Protein AF-A0A450VUK5-F1 (afdb_monomer)

Secondary structure (DSSP, 8-state):
----------TT----SSTT-S-EEEEEEEEEETTTEEEEEEEEE-SSHHHHHHHHHHHHHHHHHT----STTTTTS-HHHHHHHHHHHHHHHHT-

Radius of gyration: 21.69 Å; Cα contacts (8 Å, |Δi|>4): 79; chains: 1; bounding box: 48×66×43 Å

pLDDT: mean 76.11, std 16.7, range [34.69, 94.19]

Sequence (96 aa):
MERKKHDDQVSGEIETEHPGYLGSQDTFYVGTLKGVRRIYQQTFVYTDLESLQRDLDEWVMYYNEQRTHQGKMCSGRTPLVTLEDGKQIWEEKFVG

Organism: NCBI:txid2126337

Mean predicted aligned error: 14.13 Å

Nearest PDB structures (foldseek):
  5zfq-assembly1_A  TM=2.366E-01  e=1.223E+00  Geobacter sulfurreducens PCA

Solvent-accessible surface area (backbone atoms only — not comparable to full-atom values): 6148 Å² total; per-residue (Å²): 138,87,82,92,82,86,84,81,72,78,84,82,81,77,91,62,98,48,96,68,69,71,49,61,71,47,78,45,82,74,49,72,45,93,97,73,44,78,41,68,49,76,48,76,53,70,95,50,70,64,64,48,48,52,54,48,53,54,48,51,50,42,48,34,70,66,43,59,34,81,46,92,83,37,70,53,36,20,54,46,61,44,49,53,57,49,47,52,58,45,42,65,68,72,74,101

Foldseek 3Di:
DDDDDDPPPPPPDDDDPDPCLVWPWDKAFPQQDVPVGTDIDIDTDDPDDVSVVVVVVVVVCCQQQPDFDCDPQRNRHGNVVSVVVVVVVCCVVPVD

Structure (mmCIF, N/CA/C/O backbone):
data_AF-A0A450VUK5-F1
#
_entry.id   AF-A0A450VUK5-F1
#
loop_
_atom_site.group_PDB
_atom_site.id
_atom_site.type_symbol
_atom_site.label_atom_id
_atom_site.label_alt_id
_atom_site.label_comp_id
_atom_site.label_asym_id
_atom_site.label_entity_id
_atom_site.label_seq_id
_atom_site.pdbx_PDB_ins_code
_atom_site.Cartn_x
_atom_site.Cartn_y
_atom_site.Cartn_z
_atom_site.occupancy
_atom_site.B_iso_or_equiv
_atom_site.auth_seq_id
_atom_site.auth_comp_id
_atom_site.auth_asym_id
_atom_site.auth_atom_id
_atom_site.pdbx_PDB_model_num
ATOM 1 N N . MET A 1 1 ? 2.283 -51.458 -7.951 1.00 34.69 1 MET A N 1
ATOM 2 C CA . MET A 1 1 ? 1.831 -51.246 -9.341 1.00 34.69 1 MET A CA 1
ATOM 3 C C . MET A 1 1 ? 0.511 -50.492 -9.267 1.00 34.69 1 MET A C 1
ATOM 5 O O . MET A 1 1 ? -0.516 -51.095 -9.016 1.00 34.69 1 MET A O 1
ATOM 9 N N . GLU A 1 2 ? 0.566 -49.186 -9.017 1.00 44.00 2 GLU A N 1
ATOM 10 C CA . GLU A 1 2 ? 0.618 -48.120 -10.037 1.00 44.00 2 GLU A CA 1
ATOM 11 C C . GLU A 1 2 ? -0.678 -47.982 -10.837 1.00 44.00 2 GLU A C 1
ATOM 13 O O . GLU A 1 2 ? -1.018 -48.851 -11.637 1.00 44.00 2 GLU A O 1
ATOM 18 N N . ARG A 1 3 ? -1.336 -46.830 -10.652 1.00 39.66 3 ARG A N 1
ATOM 19 C CA . ARG A 1 3 ? -1.682 -45.871 -11.715 1.00 39.66 3 ARG A CA 1
ATOM 20 C C . ARG A 1 3 ? -2.215 -44.589 -11.058 1.00 39.66 3 ARG A C 1
ATOM 22 O O . ARG A 1 3 ? -3.399 -44.477 -10.769 1.00 39.66 3 ARG A O 1
ATOM 29 N N . LYS A 1 4 ? -1.318 -43.624 -10.820 1.00 46.38 4 LYS A N 1
ATOM 30 C CA . LYS A 1 4 ? -1.675 -42.198 -10.784 1.00 46.38 4 LYS A CA 1
ATOM 31 C C . LYS A 1 4 ? -1.972 -41.788 -12.224 1.00 46.38 4 LYS A C 1
ATOM 33 O O . LYS A 1 4 ? -1.107 -41.970 -13.075 1.00 46.38 4 LYS A O 1
ATOM 38 N N . LYS A 1 5 ? -3.161 -41.264 -12.503 1.00 48.22 5 LYS A N 1
ATOM 39 C CA . LYS A 1 5 ? -3.462 -40.537 -13.742 1.00 48.22 5 LYS A CA 1
ATOM 40 C C . LYS A 1 5 ? -4.545 -39.512 -13.430 1.00 48.22 5 LYS A C 1
ATOM 42 O O . LYS A 1 5 ? -5.697 -39.922 -13.360 1.00 48.22 5 LYS A O 1
ATOM 47 N N . HIS A 1 6 ? -4.154 -38.260 -13.166 1.00 42.69 6 HIS A N 1
ATOM 48 C CA . HIS A 1 6 ? -4.636 -37.056 -13.870 1.00 42.69 6 HIS A CA 1
ATOM 49 C C . HIS A 1 6 ? -4.142 -35.731 -13.223 1.00 42.69 6 HIS A C 1
ATOM 51 O O . HIS A 1 6 ? -4.931 -34.808 -13.079 1.00 42.69 6 HIS A O 1
ATOM 57 N N . ASP A 1 7 ? -2.858 -35.609 -12.859 1.00 46.09 7 ASP A N 1
ATOM 58 C CA . ASP A 1 7 ? -2.282 -34.349 -12.331 1.00 46.09 7 ASP A CA 1
ATOM 59 C C . ASP A 1 7 ? -1.186 -33.799 -13.258 1.00 46.09 7 ASP A C 1
ATOM 61 O O . ASP A 1 7 ? -0.106 -33.434 -12.809 1.00 46.09 7 ASP A O 1
ATOM 65 N N . ASP A 1 8 ? -1.462 -33.731 -14.561 1.00 52.34 8 ASP A N 1
ATOM 66 C CA . ASP A 1 8 ? -0.648 -32.933 -15.488 1.00 52.34 8 ASP A CA 1
ATOM 67 C C . ASP A 1 8 ? -1.437 -31.675 -15.884 1.00 52.34 8 ASP A C 1
ATOM 69 O O . ASP A 1 8 ? -1.691 -31.404 -17.056 1.00 52.34 8 ASP A O 1
ATOM 73 N N . GLN A 1 9 ? -1.888 -30.908 -14.886 1.00 49.16 9 GLN A N 1
ATOM 74 C CA . GLN A 1 9 ? -2.153 -29.492 -15.112 1.00 49.16 9 GLN A CA 1
ATOM 75 C C . GLN A 1 9 ? -0.784 -28.815 -15.084 1.00 49.16 9 GLN A C 1
ATOM 77 O O . GLN A 1 9 ? -0.132 -28.785 -14.042 1.00 49.16 9 GLN A O 1
ATOM 82 N N . VAL A 1 10 ? -0.316 -28.358 -16.245 1.00 44.16 10 VAL A N 1
ATOM 83 C CA . VAL A 1 10 ? 0.973 -27.676 -16.411 1.00 44.16 10 VAL A CA 1
ATOM 84 C C . VAL A 1 10 ? 0.942 -26.388 -15.586 1.00 44.16 10 VAL A C 1
ATOM 86 O O . VAL A 1 10 ? 0.515 -25.335 -16.048 1.00 44.16 10 VAL A O 1
ATOM 89 N N . SER A 1 11 ? 1.341 -26.475 -14.318 1.00 47.41 11 SER A N 1
ATOM 90 C CA . SER A 1 11 ? 1.552 -25.308 -13.474 1.00 47.41 11 SER A CA 1
ATOM 91 C C . SER A 1 11 ? 2.828 -24.624 -13.960 1.00 47.41 11 SER A C 1
ATOM 93 O O . SER A 1 11 ? 3.926 -25.096 -13.659 1.00 47.41 11 SER A O 1
ATOM 95 N N . GLY A 1 12 ? 2.710 -23.550 -14.738 1.00 51.41 12 GLY A N 1
ATOM 96 C CA . GLY A 1 12 ? 3.888 -22.753 -15.088 1.00 51.41 12 GLY A CA 1
ATOM 97 C C . GLY A 1 12 ? 3.858 -21.983 -16.400 1.00 51.41 12 GLY A C 1
ATOM 98 O O . GLY A 1 12 ? 4.767 -21.187 -16.604 1.00 51.41 12 GLY A O 1
ATOM 99 N N . GLU A 1 13 ? 2.860 -22.163 -17.267 1.00 49.66 13 GLU A N 1
ATOM 100 C CA . GLU A 1 13 ? 2.715 -21.306 -18.450 1.00 49.66 13 GLU A CA 1
ATOM 101 C C . GLU A 1 13 ? 1.698 -20.197 -18.179 1.00 49.66 13 GLU A C 1
ATOM 103 O O . GLU A 1 13 ? 0.534 -20.450 -17.871 1.00 49.66 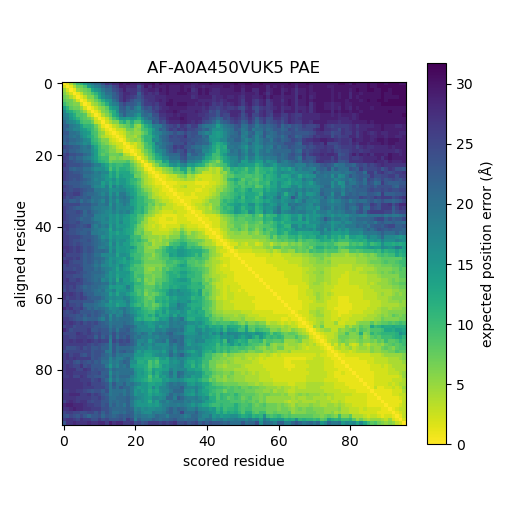13 GLU A O 1
ATOM 108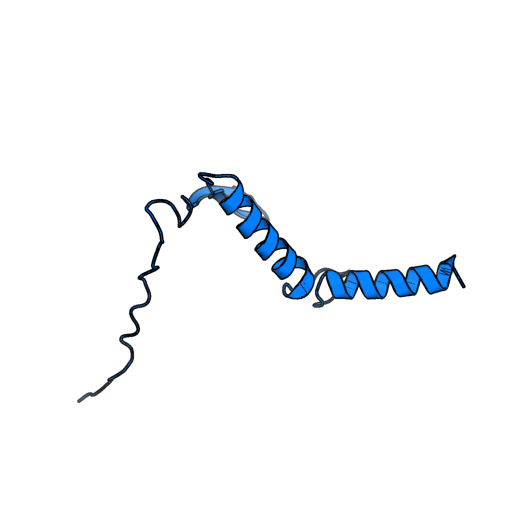 N N . ILE A 1 14 ? 2.179 -18.957 -18.254 1.00 56.97 14 ILE A N 1
ATOM 109 C CA . ILE A 1 14 ? 1.364 -17.746 -18.231 1.00 56.97 14 ILE A CA 1
ATOM 110 C C . ILE A 1 14 ? 1.324 -17.240 -19.670 1.00 56.97 14 ILE A C 1
ATOM 112 O O . ILE A 1 14 ? 2.368 -16.894 -20.227 1.00 56.97 14 ILE A O 1
ATOM 116 N N . GLU A 1 15 ? 0.138 -17.214 -20.274 1.00 54.97 15 GLU A N 1
ATOM 117 C CA . GLU A 1 15 ? -0.058 -16.554 -21.564 1.00 54.97 15 GLU A CA 1
ATOM 118 C C . GLU A 1 15 ? 0.093 -15.041 -21.378 1.00 54.97 15 GLU A C 1
ATOM 120 O O . GLU A 1 15 ? -0.490 -14.446 -20.469 1.00 54.97 15 GLU A O 1
ATOM 125 N N . THR A 1 16 ? 0.912 -14.417 -22.223 1.00 57.12 16 THR A N 1
ATOM 126 C CA . THR A 1 16 ? 1.108 -12.968 -22.231 1.00 57.12 16 THR A CA 1
ATOM 127 C C . THR A 1 16 ? 0.795 -12.422 -23.614 1.00 57.12 16 THR A C 1
ATOM 129 O O . THR A 1 16 ? 1.125 -13.039 -24.626 1.00 57.12 16 THR A O 1
ATOM 132 N N . GLU A 1 17 ? 0.140 -11.263 -23.669 1.00 55.81 17 GLU A N 1
ATOM 133 C CA . GLU A 1 17 ? -0.279 -10.664 -24.942 1.00 55.81 17 GLU A CA 1
ATOM 134 C C . GLU A 1 17 ? 0.922 -10.175 -25.771 1.00 55.81 17 GLU A C 1
ATOM 136 O O . GLU A 1 17 ? 0.883 -10.189 -27.002 1.00 55.81 17 GLU A O 1
ATOM 141 N N . HIS A 1 18 ? 2.014 -9.780 -25.106 1.00 48.50 18 HIS A N 1
ATOM 142 C CA . HIS A 1 18 ? 3.276 -9.386 -25.731 1.00 48.50 18 HIS A CA 1
ATOM 143 C C . HIS A 1 18 ? 4.470 -9.509 -24.758 1.00 48.50 18 HIS A C 1
ATOM 145 O O . HIS A 1 18 ? 4.290 -9.525 -23.533 1.00 48.50 18 HIS A O 1
ATOM 151 N N . PRO A 1 19 ? 5.718 -9.553 -25.270 1.00 43.44 19 PRO 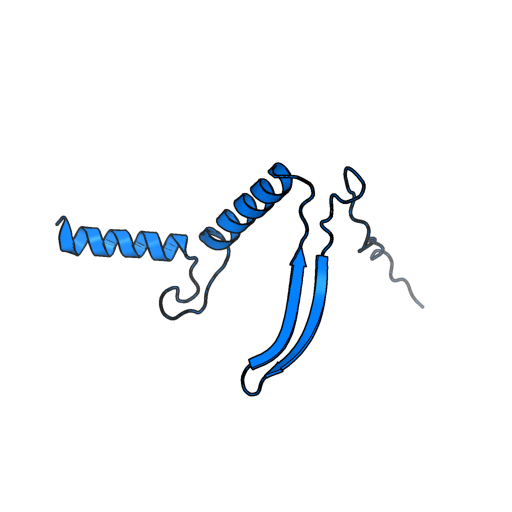A N 1
ATOM 152 C CA . PRO A 1 19 ? 6.918 -9.549 -24.433 1.00 43.44 19 PRO A CA 1
ATOM 153 C C . PRO A 1 19 ? 6.922 -8.367 -23.445 1.00 43.44 19 PRO A C 1
ATOM 155 O O . PRO A 1 19 ? 6.704 -7.225 -23.848 1.00 43.44 19 PRO A O 1
ATOM 158 N N . GLY A 1 20 ? 7.156 -8.644 -22.155 1.00 50.09 20 GLY A N 1
ATOM 159 C CA . GLY A 1 20 ? 7.207 -7.640 -21.076 1.00 50.09 20 GLY A CA 1
ATOM 160 C C . GLY A 1 20 ? 5.886 -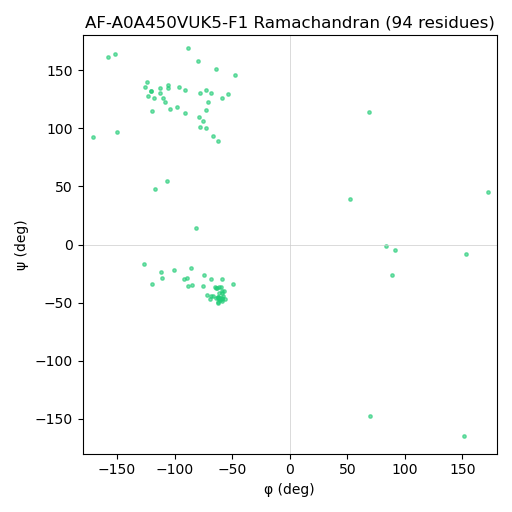7.352 -20.345 1.00 50.09 20 GLY A C 1
ATOM 161 O O . GLY A 1 20 ? 5.909 -6.615 -19.366 1.00 50.09 20 GLY A O 1
ATOM 162 N N . TYR A 1 21 ? 4.763 -7.943 -20.775 1.00 50.19 21 TYR A N 1
ATOM 163 C CA . TYR A 1 21 ? 3.443 -7.777 -20.139 1.00 50.19 21 TYR A CA 1
ATOM 164 C C . TYR A 1 21 ? 3.401 -8.271 -18.684 1.00 50.19 21 TYR A C 1
ATOM 166 O O . TYR A 1 21 ? 2.780 -7.658 -17.820 1.00 50.19 21 TYR A O 1
ATOM 174 N N . LEU A 1 22 ? 4.109 -9.365 -18.394 1.00 60.03 22 LEU A N 1
ATOM 175 C CA . LEU A 1 22 ? 4.422 -9.753 -17.025 1.00 60.03 22 LEU A CA 1
ATOM 176 C C . LEU A 1 22 ? 5.574 -8.848 -16.578 1.00 60.03 22 LEU A C 1
ATOM 178 O O . LEU A 1 22 ? 6.706 -9.046 -17.023 1.00 60.03 22 LEU A O 1
ATOM 182 N N . GLY A 1 23 ? 5.273 -7.810 -15.794 1.00 56.12 23 GLY A N 1
ATOM 183 C CA . GLY A 1 23 ? 6.254 -6.801 -15.393 1.00 56.12 23 GLY A CA 1
ATOM 184 C C . GLY A 1 23 ? 7.565 -7.418 -14.893 1.00 56.12 23 GLY A C 1
ATOM 185 O O . GLY A 1 23 ? 7.571 -8.488 -14.280 1.00 56.12 23 GLY A O 1
ATOM 186 N N . SER A 1 24 ? 8.691 -6.746 -15.153 1.00 61.41 24 SER A N 1
ATOM 187 C CA . SER A 1 24 ? 9.998 -7.186 -14.647 1.00 61.41 24 SER A CA 1
ATOM 188 C C . SER A 1 24 ? 9.998 -7.058 -13.124 1.00 61.41 24 SER A C 1
ATOM 190 O O . SER A 1 24 ? 10.223 -5.969 -12.591 1.00 61.41 24 SER A O 1
ATOM 192 N N . GLN A 1 25 ? 9.659 -8.149 -12.435 1.00 67.25 25 GLN A N 1
ATOM 193 C CA . GLN A 1 25 ? 9.679 -8.234 -10.983 1.00 67.25 25 GLN A CA 1
ATOM 194 C C . GLN A 1 25 ? 11.045 -8.739 -10.534 1.00 67.25 25 GLN A C 1
ATOM 196 O O . GLN A 1 25 ? 11.373 -9.912 -10.703 1.00 67.25 25 GLN A O 1
ATOM 201 N N . ASP A 1 26 ? 11.798 -7.875 -9.865 1.00 73.69 26 ASP A N 1
ATOM 202 C CA . ASP A 1 26 ? 13.030 -8.272 -9.200 1.00 73.69 26 ASP A CA 1
ATOM 203 C C . ASP A 1 26 ? 12.834 -8.318 -7.685 1.00 73.69 26 ASP A C 1
ATOM 205 O O . ASP A 1 26 ? 12.234 -7.423 -7.083 1.00 73.69 26 ASP A O 1
ATOM 209 N N . THR A 1 27 ? 13.369 -9.363 -7.050 1.00 78.50 27 THR A N 1
ATOM 210 C CA . THR A 1 27 ? 13.432 -9.483 -5.588 1.00 78.50 27 THR A CA 1
ATOM 211 C C . THR A 1 27 ? 14.887 -9.578 -5.142 1.00 78.50 27 THR A C 1
ATOM 213 O O . THR A 1 27 ? 15.562 -10.573 -5.403 1.00 78.50 27 THR A O 1
ATOM 216 N N . PHE A 1 28 ? 15.365 -8.575 -4.405 1.00 80.19 28 PHE A N 1
ATOM 217 C CA . PHE A 1 28 ? 16.734 -8.522 -3.890 1.00 80.19 28 PHE A CA 1
ATOM 218 C C . PHE A 1 28 ? 16.757 -8.699 -2.371 1.00 80.19 28 PHE A C 1
ATOM 220 O O . PHE A 1 28 ? 16.090 -7.970 -1.637 1.00 80.19 28 PHE A O 1
ATOM 227 N N . TYR A 1 29 ? 17.543 -9.657 -1.870 1.00 85.50 29 TYR A N 1
ATOM 228 C CA . TYR A 1 29 ? 17.786 -9.790 -0.432 1.00 85.50 29 TYR A CA 1
ATOM 229 C C . TYR A 1 29 ? 18.715 -8.669 0.042 1.00 85.50 29 TYR A C 1
ATOM 231 O O . TYR A 1 29 ? 19.874 -8.604 -0.358 1.00 85.50 29 TYR A O 1
ATOM 239 N N . VAL A 1 30 ? 18.201 -7.805 0.916 1.00 90.00 30 VAL A N 1
ATOM 240 C CA . VAL A 1 30 ? 18.926 -6.624 1.409 1.00 90.00 30 VAL A CA 1
ATOM 241 C C . VAL A 1 30 ? 19.750 -6.963 2.650 1.00 90.00 30 VAL A C 1
ATOM 243 O O . VAL A 1 30 ? 20.839 -6.434 2.849 1.00 90.00 30 VAL A O 1
ATOM 246 N N . GLY A 1 31 ? 19.242 -7.851 3.507 1.00 90.31 31 GLY A N 1
ATOM 247 C CA . GLY A 1 31 ? 19.913 -8.208 4.751 1.00 90.31 31 GLY A CA 1
ATOM 248 C C . GLY A 1 31 ? 18.951 -8.637 5.850 1.00 90.31 31 GLY A C 1
ATOM 249 O O . GLY A 1 31 ? 17.784 -8.942 5.610 1.00 90.31 31 GLY A O 1
ATOM 250 N N . THR A 1 32 ? 19.452 -8.669 7.083 1.00 94.19 32 THR A N 1
ATOM 251 C CA . THR A 1 32 ? 18.661 -8.998 8.274 1.00 94.19 32 THR A CA 1
ATOM 252 C C . THR A 1 32 ? 18.755 -7.862 9.288 1.00 94.19 32 THR A C 1
ATOM 254 O O . THR A 1 32 ? 19.855 -7.474 9.670 1.00 94.19 32 THR A O 1
ATOM 257 N N . LEU A 1 33 ? 17.608 -7.366 9.765 1.00 91.19 33 LEU A N 1
ATOM 258 C CA . LEU A 1 33 ? 17.530 -6.429 10.892 1.00 91.19 33 LEU A CA 1
ATOM 259 C C . LEU A 1 33 ? 17.017 -7.151 12.143 1.00 91.19 33 LEU A C 1
ATOM 261 O O . LEU A 1 33 ? 16.032 -7.897 12.100 1.00 91.19 33 LEU A O 1
ATOM 265 N N . LYS A 1 34 ? 17.668 -6.919 13.289 1.00 87.50 34 LYS A N 1
ATOM 266 C CA . LYS A 1 34 ? 17.247 -7.486 14.580 1.00 87.50 34 LYS A CA 1
ATOM 267 C C . LYS A 1 34 ? 15.817 -7.028 14.902 1.00 87.50 34 LYS A C 1
ATOM 269 O O . LYS A 1 34 ? 15.533 -5.838 14.884 1.00 87.50 34 LYS A O 1
ATOM 274 N N . GLY A 1 35 ? 14.921 -7.977 15.176 1.00 85.19 35 GLY A N 1
ATOM 275 C CA . GLY A 1 35 ? 13.497 -7.720 15.443 1.00 85.19 35 GLY A CA 1
ATOM 276 C C . GLY A 1 35 ? 12.589 -7.716 14.205 1.00 85.19 35 GLY A C 1
ATOM 277 O O . GLY A 1 35 ? 11.429 -8.088 14.326 1.00 85.19 35 GLY A O 1
ATOM 278 N N . VAL A 1 36 ? 13.113 -7.401 13.016 1.00 84.31 36 VAL A N 1
ATOM 279 C CA . VAL A 1 36 ? 12.351 -7.381 11.745 1.00 84.31 36 VAL A CA 1
ATOM 280 C C . VAL A 1 36 ? 12.596 -8.643 10.903 1.00 84.31 36 VAL A C 1
ATOM 282 O O . VAL A 1 36 ? 11.747 -9.039 10.113 1.00 84.31 36 VAL A O 1
ATOM 285 N N . ARG A 1 37 ? 13.717 -9.343 11.140 1.00 89.25 37 ARG A N 1
ATOM 286 C CA . ARG A 1 37 ? 14.205 -10.508 10.376 1.00 89.25 37 ARG A CA 1
ATOM 287 C C . ARG A 1 37 ? 14.680 -10.113 8.967 1.00 89.25 37 ARG A C 1
ATOM 289 O O . ARG A 1 37 ? 15.315 -9.072 8.814 1.00 89.25 37 ARG A O 1
ATOM 296 N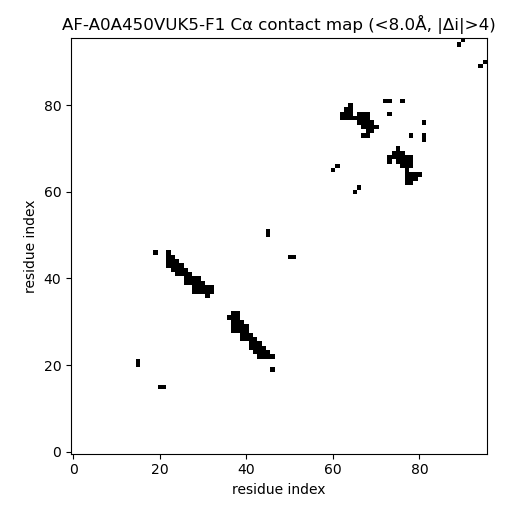 N . ARG A 1 38 ? 14.506 -11.009 7.988 1.00 89.81 38 ARG A N 1
ATOM 297 C CA . ARG A 1 38 ? 15.039 -10.899 6.622 1.00 89.81 38 ARG A CA 1
ATOM 298 C C . ARG A 1 38 ? 14.266 -9.838 5.849 1.00 89.81 38 ARG A C 1
ATOM 300 O O . ARG A 1 38 ? 13.041 -9.851 5.857 1.00 89.81 38 ARG A O 1
ATOM 307 N N . ILE A 1 39 ? 14.998 -8.969 5.168 1.00 87.31 39 ILE A N 1
ATOM 308 C CA . ILE A 1 39 ? 14.458 -7.864 4.384 1.00 87.31 39 ILE A CA 1
ATOM 309 C C . ILE A 1 39 ? 14.738 -8.123 2.916 1.00 87.31 39 ILE A C 1
ATOM 311 O O . ILE A 1 39 ? 15.856 -8.486 2.537 1.00 87.31 39 ILE A O 1
ATOM 315 N N . TYR A 1 40 ? 13.708 -7.898 2.111 1.00 85.06 40 TYR A N 1
ATOM 316 C CA . TYR A 1 40 ? 13.752 -8.001 0.666 1.00 85.06 40 TYR A CA 1
ATOM 317 C C . TYR A 1 40 ? 13.257 -6.691 0.065 1.00 85.06 40 TYR A C 1
ATOM 319 O O . TYR A 1 40 ? 12.263 -6.134 0.528 1.00 85.06 40 TYR A O 1
ATOM 327 N N . GLN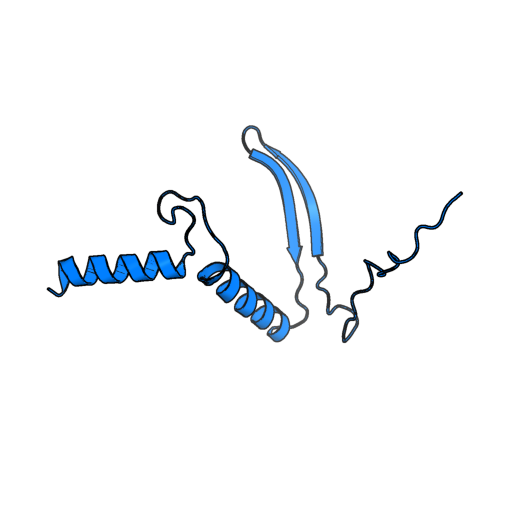 A 1 41 ? 13.961 -6.206 -0.950 1.00 78.75 41 GLN A N 1
ATOM 328 C CA . GLN A 1 41 ? 13.477 -5.157 -1.833 1.00 78.75 41 GLN A CA 1
ATOM 329 C C . GLN A 1 41 ? 12.763 -5.829 -3.003 1.00 78.75 41 GLN A C 1
ATOM 331 O O . GLN A 1 41 ? 13.298 -6.773 -3.581 1.00 78.75 41 GLN A O 1
ATOM 336 N N . GLN A 1 42 ? 11.577 -5.335 -3.340 1.00 77.19 42 GLN A N 1
ATOM 337 C CA . GLN A 1 42 ? 10.834 -5.751 -4.523 1.00 77.19 42 GLN A CA 1
ATOM 338 C C . GLN A 1 42 ? 10.663 -4.5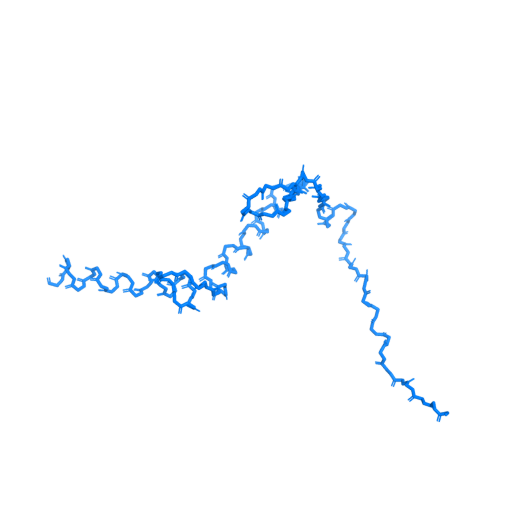40 -5.433 1.00 77.19 42 GLN A C 1
ATOM 340 O O . GLN A 1 42 ? 10.180 -3.502 -4.979 1.00 77.19 42 GLN A O 1
ATOM 345 N N . THR A 1 43 ? 11.077 -4.675 -6.691 1.00 76.12 43 THR A N 1
ATOM 346 C CA . THR A 1 43 ? 10.955 -3.631 -7.715 1.00 76.12 43 THR A CA 1
ATOM 347 C C . THR A 1 43 ? 10.119 -4.172 -8.864 1.00 76.12 43 THR A C 1
ATOM 349 O O . THR A 1 43 ? 10.375 -5.276 -9.337 1.00 76.12 43 THR A O 1
ATOM 352 N N . PHE A 1 44 ? 9.139 -3.387 -9.308 1.00 72.62 44 PHE A N 1
ATOM 353 C CA . PHE A 1 44 ? 8.335 -3.656 -10.497 1.00 72.62 44 PHE A CA 1
ATOM 354 C C . PHE A 1 44 ? 8.499 -2.497 -11.478 1.00 72.62 44 PHE A C 1
ATOM 356 O O . PHE A 1 44 ? 8.397 -1.333 -11.080 1.00 72.62 44 PHE A O 1
ATOM 363 N N . VAL A 1 45 ? 8.765 -2.812 -12.745 1.00 77.69 45 VAL A N 1
ATOM 364 C CA . VAL A 1 45 ? 8.880 -1.826 -13.827 1.00 77.69 45 VAL A CA 1
ATOM 365 C C . VAL A 1 45 ? 7.662 -1.940 -14.738 1.00 77.69 45 VAL A C 1
ATOM 367 O O . VAL A 1 45 ? 7.422 -3.003 -15.306 1.00 77.69 45 VAL A O 1
ATOM 370 N N . TYR A 1 46 ? 6.930 -0.836 -14.891 1.00 79.31 46 TYR A N 1
ATOM 371 C CA . TYR A 1 46 ? 5.813 -0.707 -15.828 1.00 79.31 46 TYR A CA 1
ATOM 372 C C . TYR A 1 46 ? 6.298 -0.062 -17.126 1.00 79.31 46 TYR A C 1
ATOM 374 O O . TYR A 1 46 ? 7.049 0.916 -17.094 1.00 79.31 46 TYR A O 1
ATOM 382 N N . THR A 1 47 ? 5.885 -0.614 -18.264 1.00 81.06 47 THR A N 1
ATOM 383 C CA . THR A 1 47 ? 6.290 -0.133 -19.595 1.00 81.06 47 THR A CA 1
ATOM 384 C C . THR A 1 47 ? 5.422 1.010 -20.114 1.00 81.06 47 THR A C 1
ATOM 386 O O . THR A 1 47 ? 5.857 1.766 -20.980 1.00 81.06 47 THR A O 1
ATOM 389 N N . ASP A 1 48 ? 4.222 1.161 -19.563 1.00 83.88 48 ASP A N 1
ATOM 390 C CA . ASP A 1 48 ? 3.242 2.180 -19.918 1.00 83.88 48 ASP A CA 1
ATOM 391 C C . ASP A 1 48 ? 2.350 2.520 -18.707 1.00 83.88 48 ASP A C 1
ATOM 393 O O . ASP A 1 48 ? 2.328 1.810 -17.696 1.00 83.88 48 ASP A O 1
ATOM 397 N N . LEU A 1 49 ? 1.643 3.650 -18.797 1.00 85.75 49 LEU A N 1
ATOM 398 C CA . LEU A 1 49 ? 0.794 4.152 -17.713 1.00 85.75 49 LEU A CA 1
ATOM 399 C C . LEU A 1 49 ? -0.510 3.362 -17.548 1.00 85.75 49 LEU A C 1
ATOM 401 O O . LEU A 1 49 ? -1.053 3.346 -16.447 1.00 85.75 49 LEU A O 1
ATOM 405 N N . GLU A 1 50 ? -1.017 2.731 -18.606 1.00 85.81 50 GLU A N 1
ATOM 406 C CA . GLU A 1 50 ? -2.287 2.000 -18.575 1.00 85.81 50 GLU A CA 1
ATOM 407 C C . GLU A 1 50 ? -2.142 0.705 -17.771 1.00 85.81 50 GLU A C 1
ATOM 409 O O . GLU A 1 50 ? -2.955 0.428 -16.889 1.00 85.81 50 GLU A O 1
ATOM 414 N N . SER A 1 51 ? -1.040 -0.017 -17.977 1.00 80.50 51 SER A N 1
ATOM 415 C CA . SER A 1 51 ? -0.658 -1.191 -17.192 1.00 80.50 51 SER A CA 1
ATOM 416 C C . SER A 1 51 ? -0.512 -0.863 -15.702 1.00 80.50 51 SER A C 1
ATOM 418 O O . SER A 1 51 ? -1.034 -1.585 -14.856 1.00 80.50 51 SER A O 1
ATOM 420 N N . LEU A 1 52 ? 0.140 0.259 -15.366 1.00 83.00 52 LEU A N 1
ATOM 421 C CA . LEU A 1 52 ? 0.241 0.726 -13.978 1.00 83.00 52 LEU A CA 1
ATOM 422 C C . LEU A 1 52 ? -1.138 1.045 -13.388 1.00 83.00 52 LEU A C 1
ATOM 424 O O . LEU A 1 52 ? -1.423 0.667 -12.254 1.00 83.00 52 LEU A O 1
ATOM 428 N N . GLN A 1 53 ? -1.976 1.764 -14.136 1.00 86.56 53 GLN A N 1
ATOM 429 C CA . GLN A 1 53 ? -3.298 2.165 -13.666 1.00 86.56 53 GLN A CA 1
ATOM 430 C C . GLN A 1 53 ? -4.177 0.946 -13.381 1.00 86.56 53 GLN A C 1
ATOM 432 O O . GLN A 1 53 ? -4.790 0.881 -12.320 1.00 86.56 53 GLN A O 1
ATOM 437 N N . ARG A 1 54 ? -4.182 -0.045 -14.279 1.00 85.75 54 ARG A N 1
ATOM 438 C CA . ARG A 1 54 ? -4.951 -1.282 -14.117 1.00 85.75 54 ARG A CA 1
ATOM 439 C C . ARG A 1 54 ? -4.562 -2.042 -12.850 1.00 85.75 54 ARG A C 1
ATOM 441 O O . ARG A 1 54 ? -5.438 -2.413 -12.073 1.00 85.75 54 ARG A O 1
ATOM 448 N N . ASP A 1 55 ? -3.265 -2.236 -12.626 1.00 84.69 55 ASP A N 1
ATOM 449 C CA . ASP A 1 55 ? -2.776 -2.966 -11.454 1.00 84.69 55 ASP A CA 1
ATOM 450 C C . ASP A 1 55 ? -3.103 -2.215 -10.152 1.00 84.69 55 ASP A C 1
ATOM 452 O O . ASP A 1 55 ? -3.448 -2.828 -9.138 1.00 84.69 55 ASP A O 1
ATOM 456 N N . LEU A 1 56 ? -3.044 -0.878 -10.171 1.00 86.50 56 LEU A N 1
ATOM 457 C CA . LEU A 1 56 ? -3.460 -0.053 -9.037 1.00 86.50 56 LEU A CA 1
ATOM 458 C C . LEU A 1 56 ? -4.965 -0.150 -8.776 1.00 86.50 56 LEU A C 1
ATOM 460 O O . LEU A 1 56 ? -5.357 -0.288 -7.617 1.00 86.50 56 LEU A O 1
ATOM 464 N N . ASP A 1 57 ? -5.795 -0.097 -9.815 1.00 89.44 57 ASP A N 1
ATOM 465 C CA . ASP A 1 57 ? -7.249 -0.195 -9.684 1.00 89.44 57 ASP A CA 1
ATOM 466 C C . ASP A 1 57 ? -7.652 -1.547 -9.081 1.00 89.44 57 ASP A C 1
ATOM 468 O O . ASP A 1 57 ? -8.405 -1.596 -8.102 1.00 89.44 57 ASP A O 1
ATOM 472 N N . GLU A 1 58 ? -7.080 -2.642 -9.589 1.00 87.94 58 GLU A N 1
ATOM 473 C CA . GLU A 1 58 ? -7.293 -3.981 -9.036 1.00 87.94 58 GLU A CA 1
ATOM 474 C C . GLU A 1 58 ? -6.832 -4.061 -7.575 1.00 87.94 58 GLU A C 1
ATOM 476 O O . GLU A 1 58 ? -7.566 -4.543 -6.703 1.00 87.94 58 GLU A O 1
ATOM 481 N N . TRP A 1 59 ? -5.643 -3.531 -7.276 1.00 87.44 59 TRP A N 1
ATOM 482 C CA . TRP A 1 59 ? -5.104 -3.534 -5.922 1.00 87.44 59 TRP A CA 1
ATOM 483 C C . TRP A 1 59 ? -5.982 -2.754 -4.940 1.00 87.44 59 TRP A C 1
ATOM 485 O O . TRP A 1 59 ? -6.205 -3.221 -3.820 1.00 87.44 59 TRP A O 1
ATOM 495 N N . VAL A 1 60 ? -6.499 -1.587 -5.337 1.00 90.44 60 VAL A N 1
ATOM 496 C CA . VAL A 1 60 ? -7.380 -0.761 -4.500 1.00 90.44 60 VAL A CA 1
ATOM 497 C C . VAL A 1 60 ? -8.664 -1.516 -4.166 1.00 90.44 60 VAL A C 1
ATOM 499 O O . VAL A 1 60 ? -9.060 -1.537 -2.997 1.00 90.44 60 VAL A O 1
ATOM 502 N N . MET A 1 61 ? -9.291 -2.171 -5.149 1.00 90.38 61 MET A N 1
ATOM 503 C CA . MET A 1 61 ? -10.485 -2.983 -4.897 1.00 90.38 61 MET A CA 1
ATOM 504 C C . MET A 1 61 ? -10.176 -4.140 -3.946 1.00 90.38 61 MET A C 1
ATOM 506 O O . MET A 1 61 ? -10.836 -4.292 -2.917 1.00 90.38 61 MET A O 1
ATOM 510 N N . TYR A 1 62 ? -9.127 -4.918 -4.228 1.00 88.44 62 TYR A N 1
ATOM 511 C CA . TYR A 1 62 ? -8.713 -6.026 -3.368 1.00 88.44 62 TYR A CA 1
ATOM 512 C C . TYR A 1 62 ? -8.438 -5.563 -1.929 1.00 88.44 62 TYR A C 1
ATOM 514 O O . TYR A 1 62 ? -8.920 -6.171 -0.968 1.00 88.44 62 TYR A O 1
ATOM 522 N N . TYR A 1 63 ? -7.688 -4.471 -1.762 1.00 85.62 63 TYR A N 1
ATOM 523 C CA . TYR A 1 63 ? -7.341 -3.936 -0.450 1.00 85.62 63 TYR A CA 1
ATOM 524 C C . TYR A 1 63 ? -8.586 -3.516 0.331 1.00 85.62 63 TYR A C 1
ATOM 526 O O . TYR A 1 63 ? -8.710 -3.860 1.504 1.00 85.62 63 TYR A O 1
ATOM 534 N N . ASN A 1 64 ? -9.505 -2.794 -0.309 1.00 90.25 64 ASN A N 1
ATOM 535 C CA . ASN A 1 64 ? -10.679 -2.249 0.362 1.00 90.25 64 ASN A CA 1
ATOM 536 C C . ASN A 1 64 ? -11.744 -3.308 0.659 1.00 90.25 64 ASN A C 1
ATOM 538 O O . ASN A 1 64 ? -12.380 -3.234 1.712 1.00 90.25 64 ASN A O 1
ATOM 542 N N . GLU A 1 65 ? -11.923 -4.286 -0.229 1.00 89.75 65 GLU A N 1
ATOM 543 C CA . GLU A 1 65 ? -13.095 -5.167 -0.211 1.00 89.75 65 GLU A CA 1
ATOM 544 C C . GLU A 1 65 ? -12.795 -6.615 0.163 1.00 89.75 65 GLU A C 1
ATOM 546 O O . GLU A 1 65 ? -13.686 -7.309 0.641 1.00 89.75 65 GLU A O 1
ATOM 551 N N . GLN A 1 66 ? -11.563 -7.089 -0.025 1.00 83.62 66 GLN A N 1
ATOM 552 C CA . GLN A 1 66 ? -11.241 -8.513 0.129 1.00 83.62 66 GLN A CA 1
ATOM 553 C C . GLN A 1 66 ? -10.198 -8.758 1.219 1.00 83.62 66 GLN A C 1
ATOM 555 O O . GLN A 1 66 ? -10.249 -9.763 1.932 1.00 83.62 66 GLN A O 1
ATOM 560 N N . ARG A 1 67 ? -9.252 -7.833 1.399 1.00 82.75 67 ARG A N 1
ATOM 561 C CA . ARG A 1 67 ? -8.173 -8.001 2.368 1.00 82.75 67 ARG A CA 1
ATOM 562 C C . ARG A 1 67 ? -8.665 -7.793 3.799 1.00 82.75 67 ARG A C 1
ATOM 564 O O . ARG A 1 67 ? -8.846 -6.677 4.276 1.00 82.75 67 ARG A O 1
ATOM 571 N N . THR A 1 68 ? -8.788 -8.886 4.541 1.00 80.06 68 THR A N 1
ATOM 572 C CA . THR A 1 68 ? -9.071 -8.845 5.979 1.00 80.06 68 THR A CA 1
ATOM 573 C C . THR A 1 68 ? -7.816 -8.502 6.781 1.00 80.06 68 THR A C 1
ATOM 575 O O . THR A 1 68 ? -6.774 -9.145 6.621 1.00 80.06 68 THR A O 1
ATOM 578 N N . HIS A 1 69 ? -7.907 -7.526 7.685 1.00 75.94 69 HIS A N 1
ATOM 579 C CA . HIS A 1 69 ? -6.783 -7.101 8.524 1.00 75.94 69 HIS A CA 1
ATOM 580 C C . HIS A 1 69 ? -7.007 -7.443 9.998 1.00 75.94 69 HIS A C 1
ATOM 582 O O . HIS A 1 69 ? -8.005 -7.043 10.588 1.00 75.94 69 HIS A O 1
ATOM 588 N N . GLN A 1 70 ? -6.023 -8.073 10.649 1.00 68.00 70 GLN A N 1
ATOM 589 C CA . GLN A 1 70 ? -6.051 -8.320 12.104 1.00 68.00 70 GLN A CA 1
ATOM 590 C C . GLN A 1 70 ? -5.614 -7.110 12.955 1.00 68.00 70 GLN A C 1
ATOM 592 O O . GLN A 1 70 ? -5.319 -7.239 14.140 1.00 68.00 70 GLN A O 1
ATOM 597 N N . GLY A 1 71 ? -5.544 -5.916 12.362 1.00 74.00 71 GLY A N 1
ATOM 598 C CA . GLY A 1 71 ? -5.256 -4.694 13.110 1.00 74.00 71 GLY A CA 1
ATOM 599 C C . GLY A 1 71 ? -6.365 -4.384 14.117 1.00 74.00 71 GLY A C 1
ATOM 600 O O . GLY A 1 71 ? -7.529 -4.688 13.866 1.00 74.00 71 GLY A O 1
ATOM 601 N N . LYS A 1 72 ? -6.013 -3.716 15.226 1.00 73.75 72 LYS A N 1
ATOM 602 C CA . LYS A 1 72 ? -6.936 -3.361 16.325 1.00 73.75 72 LYS A CA 1
ATOM 603 C C . LYS A 1 72 ? -8.242 -2.700 15.854 1.00 73.75 72 LYS A C 1
ATOM 605 O O . LYS A 1 72 ? -9.270 -2.881 16.489 1.00 73.75 72 LYS A O 1
ATOM 610 N N . MET A 1 73 ? -8.182 -1.917 14.776 1.00 75.69 73 MET A N 1
ATOM 611 C CA . MET A 1 73 ? -9.335 -1.180 14.245 1.00 75.69 73 MET A C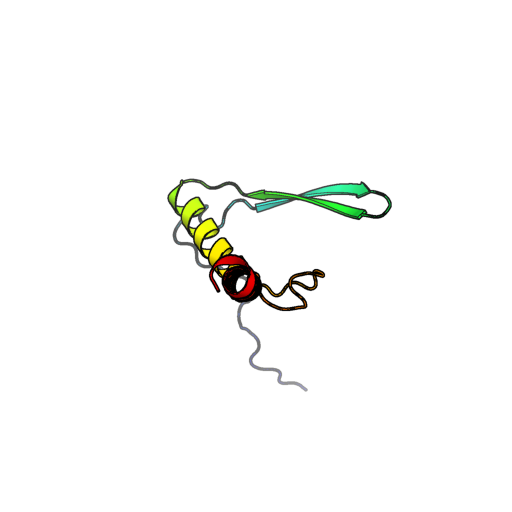A 1
ATOM 612 C C . MET A 1 73 ? -10.205 -2.026 13.306 1.00 75.69 73 MET A C 1
ATOM 614 O O . MET A 1 73 ? -11.423 -1.876 13.289 1.00 75.69 73 MET A O 1
ATOM 618 N N . CYS A 1 74 ? -9.587 -2.916 12.527 1.00 76.50 74 CYS A N 1
ATOM 619 C CA . CYS A 1 74 ? -10.290 -3.693 11.507 1.00 76.50 74 CYS A CA 1
ATOM 620 C C . CYS A 1 74 ? -10.837 -5.011 12.067 1.00 76.50 74 CYS A C 1
ATOM 622 O O . CYS A 1 74 ? -11.877 -5.472 11.611 1.00 76.50 74 CYS A O 1
ATOM 624 N N . SER A 1 75 ? -10.196 -5.597 13.085 1.00 84.44 75 SER A N 1
ATOM 625 C CA . SER A 1 75 ? -10.680 -6.795 13.796 1.00 84.44 75 SER A CA 1
ATOM 626 C C . SER A 1 75 ? -11.035 -7.970 12.876 1.00 84.44 75 SER A C 1
ATOM 628 O O . SER A 1 75 ? -12.030 -8.657 13.081 1.00 84.44 75 SER A O 1
ATOM 630 N N . GLY A 1 76 ? -10.242 -8.192 11.828 1.00 86.88 76 GLY A N 1
ATOM 631 C CA . GLY A 1 76 ? -10.488 -9.237 10.832 1.00 86.88 76 GLY A CA 1
ATOM 632 C C . GLY A 1 76 ? -11.472 -8.844 9.728 1.00 86.88 76 GLY A C 1
ATOM 633 O O . GLY A 1 76 ? -11.692 -9.636 8.823 1.00 86.88 76 GLY A O 1
ATOM 634 N N . ARG A 1 77 ? -12.033 -7.633 9.753 1.00 88.44 77 ARG A N 1
ATOM 635 C CA . ARG A 1 77 ? -12.873 -7.091 8.678 1.00 88.44 77 ARG A CA 1
ATOM 636 C C . ARG A 1 77 ? -12.025 -6.379 7.631 1.00 88.44 77 ARG A C 1
ATOM 638 O O . ARG A 1 77 ? -10.828 -6.135 7.827 1.00 88.44 77 ARG A O 1
ATOM 645 N N . THR A 1 78 ? -12.663 -6.055 6.518 1.00 92.38 78 THR A N 1
ATOM 646 C CA . THR A 1 78 ? -12.053 -5.296 5.431 1.00 92.38 78 THR A CA 1
ATOM 647 C C . THR A 1 78 ? -12.050 -3.798 5.766 1.00 92.38 78 THR A C 1
ATOM 649 O O . THR A 1 78 ? -12.831 -3.340 6.619 1.00 92.38 78 THR A O 1
ATOM 652 N N . PRO A 1 79 ? -11.158 -3.010 5.144 1.00 91.94 79 PRO A N 1
ATOM 653 C CA . PRO A 1 79 ? -11.115 -1.567 5.339 1.00 91.94 79 PRO A CA 1
ATOM 654 C C . PRO A 1 79 ? -12.436 -0.872 5.005 1.00 91.94 79 PRO A C 1
ATOM 656 O O . PRO A 1 79 ? -12.844 -0.001 5.771 1.00 91.94 79 PRO A O 1
ATOM 659 N N . LEU A 1 80 ? -13.127 -1.277 3.930 1.00 92.88 80 LEU A N 1
ATOM 660 C CA . LEU A 1 80 ? -14.392 -0.660 3.526 1.00 92.88 80 LEU A CA 1
ATOM 661 C C . LEU A 1 80 ? -15.478 -0.833 4.595 1.00 92.88 80 LEU A C 1
ATOM 663 O O . LEU A 1 80 ? -16.042 0.157 5.047 1.00 92.88 80 LEU A O 1
ATOM 667 N N . VAL A 1 81 ? -15.674 -2.058 5.090 1.00 9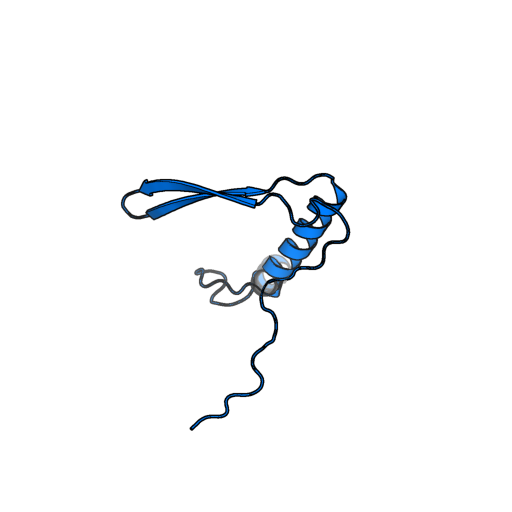0.50 81 VAL A N 1
ATOM 668 C CA . VAL A 1 81 ? -16.635 -2.342 6.173 1.00 90.50 81 VAL A CA 1
ATOM 669 C C . VAL A 1 81 ? -16.293 -1.540 7.431 1.00 90.50 81 VAL A C 1
ATOM 671 O O . VAL A 1 81 ? -17.157 -0.961 8.080 1.00 90.50 81 VAL A O 1
ATOM 674 N N . THR A 1 82 ? -15.004 -1.452 7.767 1.00 91.56 82 THR A N 1
ATOM 675 C CA . THR A 1 82 ? -14.554 -0.673 8.931 1.00 91.56 82 THR A CA 1
ATOM 676 C C . THR A 1 82 ? -14.852 0.823 8.767 1.00 91.56 82 THR A C 1
ATOM 678 O O . THR A 1 82 ? -15.187 1.497 9.742 1.00 91.56 82 THR A O 1
ATOM 681 N N . LEU A 1 83 ? -14.716 1.353 7.549 1.00 92.31 83 LEU A N 1
ATOM 682 C CA . LEU A 1 83 ? -15.018 2.745 7.230 1.00 92.31 83 LEU A CA 1
ATOM 683 C C . LEU A 1 83 ? -16.522 3.027 7.316 1.00 92.31 83 LEU A C 1
ATOM 685 O O . LEU A 1 83 ? -16.905 4.055 7.869 1.00 92.31 83 LEU A O 1
ATOM 689 N N . GLU A 1 84 ? -17.357 2.140 6.779 1.00 92.81 84 GLU A N 1
ATOM 690 C CA . GLU A 1 84 ? -18.819 2.268 6.807 1.00 92.81 84 GLU A CA 1
ATOM 691 C C . GLU A 1 84 ? -19.358 2.297 8.239 1.00 92.81 84 GLU A C 1
ATOM 693 O O . GLU A 1 84 ? -20.071 3.234 8.598 1.00 92.81 84 GLU A O 1
ATOM 698 N N . ASP A 1 85 ? -18.911 1.378 9.097 1.00 90.12 85 ASP A N 1
ATOM 699 C CA . ASP A 1 85 ? -19.262 1.398 10.522 1.00 90.12 85 ASP A CA 1
ATOM 700 C C . ASP A 1 85 ? -18.826 2.705 11.202 1.00 90.12 85 ASP A C 1
ATOM 702 O O . ASP A 1 85 ? -19.533 3.274 12.035 1.00 90.12 85 ASP A O 1
ATOM 706 N N . GLY A 1 86 ? -17.640 3.205 10.842 1.00 89.31 86 GLY A N 1
ATOM 707 C CA . GLY A 1 86 ? -17.115 4.465 11.359 1.00 89.31 86 GLY A CA 1
ATOM 708 C C . GLY A 1 86 ? -17.965 5.674 10.966 1.00 89.31 86 GLY A C 1
ATOM 709 O O . GLY A 1 86 ? -18.133 6.583 11.781 1.00 89.31 86 GLY A O 1
ATOM 710 N N . LYS A 1 87 ? -18.518 5.684 9.745 1.00 92.69 87 LYS A N 1
ATOM 711 C CA . LYS A 1 87 ? -19.427 6.740 9.273 1.00 92.69 87 LYS A CA 1
ATOM 712 C C . LYS A 1 87 ? -20.707 6.767 10.096 1.00 92.69 87 LYS A C 1
ATOM 714 O O . LYS A 1 87 ? -21.070 7.838 10.566 1.00 92.69 87 LYS A O 1
ATOM 719 N N . GLN A 1 88 ? -21.318 5.610 10.348 1.00 89.06 88 GLN A N 1
ATOM 720 C CA . GLN A 1 88 ? -22.530 5.530 11.164 1.00 89.06 88 GLN A CA 1
ATOM 721 C C . GLN A 1 88 ? -22.295 6.094 12.575 1.00 89.06 88 GLN A C 1
ATOM 723 O O . GLN A 1 88 ? -23.054 6.935 13.049 1.00 89.06 88 GLN A O 1
ATOM 728 N N . ILE A 1 89 ? -21.184 5.714 13.218 1.00 89.62 89 ILE A N 1
ATOM 729 C CA . ILE A 1 89 ? -20.806 6.240 14.542 1.00 89.62 89 ILE A CA 1
ATOM 730 C C . ILE A 1 89 ? -20.618 7.763 14.510 1.00 89.62 89 ILE A C 1
ATOM 732 O O . ILE A 1 89 ? -20.895 8.449 15.495 1.00 89.62 89 ILE A O 1
ATOM 736 N N . TRP A 1 90 ? -20.075 8.302 13.417 1.00 92.06 90 TRP A N 1
ATOM 737 C CA . TRP A 1 90 ? -19.909 9.743 13.256 1.00 92.06 90 TRP A CA 1
ATOM 738 C C . TRP A 1 90 ? -21.263 10.443 13.081 1.00 92.06 90 TRP A C 1
ATOM 740 O O . TRP A 1 90 ? -21.529 11.422 13.775 1.00 92.06 90 TRP A O 1
ATOM 750 N N . GLU A 1 91 ? -22.142 9.921 12.228 1.00 92.12 91 GLU A N 1
ATOM 751 C CA . GLU A 1 91 ? -23.486 10.471 12.011 1.00 92.12 91 GLU A CA 1
ATOM 752 C C . GLU A 1 91 ? -24.298 10.506 13.313 1.00 92.12 91 GLU A C 1
ATOM 754 O O . GLU A 1 91 ? -24.828 11.556 13.674 1.00 92.12 91 GLU A O 1
ATOM 759 N N . GLU A 1 92 ? -24.292 9.410 14.080 1.00 91.19 92 GLU A N 1
ATOM 760 C CA . GLU A 1 92 ? -24.951 9.311 15.391 1.00 91.19 92 GLU A CA 1
ATOM 761 C C . GLU A 1 92 ? -24.439 10.343 16.410 1.00 91.19 92 GLU A C 1
ATOM 763 O O . GLU A 1 92 ? -25.173 10.743 17.310 1.00 91.19 92 GLU A O 1
ATOM 768 N N . LYS A 1 93 ? -23.174 10.764 16.303 1.00 91.19 93 LYS A N 1
ATOM 769 C CA . LYS A 1 93 ? -22.544 11.691 17.257 1.00 91.19 93 LYS A CA 1
ATOM 770 C C . LYS A 1 93 ? -22.666 13.159 16.880 1.00 91.19 93 LYS A C 1
ATOM 772 O O . LYS A 1 93 ? -22.580 14.001 17.772 1.00 91.19 93 LYS A O 1
ATOM 777 N N . PHE A 1 94 ? -22.727 13.464 15.587 1.00 89.00 94 PHE A N 1
ATOM 778 C CA . PHE A 1 94 ? -22.520 14.826 15.087 1.00 89.00 94 PHE A CA 1
ATOM 779 C C . PHE A 1 94 ? -23.652 15.352 14.202 1.00 89.00 94 PHE A C 1
ATOM 781 O O . PHE A 1 94 ? -23.702 16.560 13.976 1.00 89.00 94 PHE A O 1
ATOM 788 N N . VAL A 1 95 ? -24.524 14.483 13.686 1.00 86.88 95 VAL A N 1
ATOM 789 C CA . VAL A 1 95 ? -25.659 14.867 12.828 1.00 86.88 95 VAL A CA 1
ATOM 790 C C . VAL A 1 95 ? -27.002 14.663 13.542 1.00 86.88 95 VAL A C 1
ATOM 792 O O . VAL A 1 95 ? -27.947 15.396 13.248 1.00 86.88 95 VAL A O 1
ATOM 795 N N . GLY A 1 96 ? -27.075 13.697 14.467 1.00 63.88 96 GLY A N 1
ATOM 796 C CA . GLY A 1 96 ? -28.224 13.455 15.353 1.00 63.88 96 GLY A CA 1
ATOM 797 C C . GLY A 1 96 ? -28.379 14.462 16.488 1.00 63.88 96 GLY A C 1
ATOM 798 O O . GLY A 1 96 ? -27.355 15.011 16.954 1.00 63.88 96 GLY A O 1
#